Protein AF-A0A529Q1Z1-F1 (afdb_monomer)

Secondary structure (DSSP, 8-state):
-PPPTTS--HHHHHHHHHHHHHHHHHHHH----TT----B-SHHHHH-SS--TT--GGGSTT--HHHHHHHHHHHHHHHHHHHHH---TTTEEEE-S---GGGEEEETTEEEE--GGG-EEEEHHHHHH--

Radius of gyration: 16.92 Å; Cα contacts (8 Å, |Δi|>4): 134; chains: 1; bounding box: 44×36×44 Å

Structure (mmCIF, N/CA/C/O backbone):
data_AF-A0A529Q1Z1-F1
#
_entry.id   AF-A0A529Q1Z1-F1
#
loop_
_atom_site.group_PDB
_atom_site.id
_atom_site.type_symbol
_atom_site.label_atom_id
_atom_site.label_alt_id
_atom_site.label_comp_id
_atom_site.label_asym_id
_atom_site.label_entity_id
_atom_site.label_seq_id
_atom_site.pdbx_PDB_ins_code
_atom_site.Cartn_x
_atom_site.Cartn_y
_atom_site.Cartn_z
_atom_site.occupancy
_atom_site.B_iso_or_equiv
_atom_site.auth_seq_id
_atom_site.auth_comp_id
_atom_site.auth_asym_id
_atom_site.auth_atom_id
_atom_site.pdbx_PDB_model_num
ATOM 1 N N . SER A 1 1 ? 2.967 18.721 13.891 1.00 48.88 1 SER A N 1
ATOM 2 C CA . SER A 1 1 ? 4.162 18.613 13.032 1.00 48.88 1 SER A CA 1
ATOM 3 C C . SER A 1 1 ? 4.324 17.149 12.697 1.00 48.88 1 SER A C 1
ATOM 5 O O . SER A 1 1 ? 4.052 16.349 13.584 1.00 48.88 1 SER A O 1
ATOM 7 N N . GLU A 1 2 ? 4.719 16.787 11.476 1.00 50.50 2 GLU A N 1
ATOM 8 C CA . GLU A 1 2 ? 5.210 15.422 11.241 1.00 50.50 2 GLU A CA 1
ATOM 9 C C . GLU A 1 2 ? 6.460 15.193 12.101 1.00 50.50 2 GLU A C 1
ATOM 11 O O . GLU A 1 2 ? 7.276 16.116 12.217 1.00 50.50 2 GLU A O 1
ATOM 16 N N . PRO A 1 3 ? 6.601 14.020 12.735 1.00 54.44 3 PRO A N 1
ATOM 17 C CA . PRO A 1 3 ? 7.736 13.767 13.600 1.00 54.44 3 PRO A CA 1
ATOM 18 C C . PRO A 1 3 ? 9.017 13.644 12.769 1.00 54.44 3 PRO A C 1
ATOM 20 O O . PRO A 1 3 ? 9.083 12.913 11.780 1.00 54.44 3 PRO A O 1
ATOM 23 N N . GLY A 1 4 ? 10.044 14.405 13.151 1.00 55.22 4 GLY A N 1
ATOM 24 C CA . GLY A 1 4 ? 11.329 14.413 12.452 1.00 55.22 4 GLY A CA 1
ATOM 25 C C . GLY A 1 4 ? 12.142 13.132 12.675 1.00 55.22 4 GLY A C 1
ATOM 26 O O . GLY A 1 4 ? 11.931 12.397 13.635 1.00 55.22 4 GLY A O 1
ATOM 27 N N . ILE A 1 5 ? 13.165 12.914 11.837 1.00 48.97 5 ILE A N 1
ATOM 28 C CA . ILE A 1 5 ? 14.089 11.751 11.852 1.00 48.97 5 ILE A CA 1
ATOM 29 C C . ILE A 1 5 ? 14.854 11.574 13.198 1.00 48.97 5 ILE A C 1
ATOM 31 O O . ILE A 1 5 ? 15.563 10.590 13.388 1.00 48.97 5 ILE A O 1
ATOM 35 N N . GLY A 1 6 ? 14.696 12.486 14.163 1.00 57.00 6 GLY A N 1
ATOM 36 C CA . GLY A 1 6 ? 15.282 12.416 15.509 1.00 57.00 6 GLY A CA 1
ATOM 37 C C . GLY A 1 6 ? 14.281 12.304 16.666 1.00 57.00 6 GLY A C 1
ATOM 38 O O . GLY A 1 6 ? 14.702 12.387 17.818 1.00 57.00 6 GLY A O 1
ATOM 39 N N . GLU A 1 7 ? 12.981 12.160 16.398 1.00 65.94 7 GLU A N 1
ATOM 40 C CA . GLU A 1 7 ? 11.959 12.015 17.441 1.00 65.94 7 GLU A CA 1
ATOM 41 C C . GLU A 1 7 ? 11.775 10.552 17.873 1.00 65.94 7 GLU A C 1
ATOM 43 O O . GLU A 1 7 ? 12.096 9.612 17.143 1.00 65.94 7 GLU A O 1
ATOM 48 N N . ALA A 1 8 ? 11.265 10.341 19.090 1.00 69.44 8 ALA A N 1
ATOM 49 C CA . ALA A 1 8 ? 10.954 9.011 19.603 1.00 69.44 8 ALA A CA 1
ATOM 50 C C . ALA A 1 8 ? 9.718 8.443 18.884 1.00 69.44 8 ALA A C 1
ATOM 52 O O . ALA A 1 8 ? 8.593 8.550 19.357 1.00 69.44 8 ALA A O 1
ATOM 53 N N . LEU A 1 9 ? 9.942 7.835 17.719 1.00 76.94 9 LEU A N 1
ATOM 54 C CA . LEU A 1 9 ? 8.885 7.302 16.857 1.00 76.94 9 LEU A CA 1
ATOM 55 C C . LEU A 1 9 ? 8.240 6.014 17.393 1.00 76.94 9 LEU A C 1
ATOM 57 O O . LEU A 1 9 ? 7.156 5.653 16.954 1.00 76.94 9 LEU A O 1
ATOM 61 N N . ALA A 1 10 ? 8.861 5.319 18.347 1.00 82.25 10 ALA A N 1
ATOM 62 C CA . ALA A 1 10 ? 8.371 4.018 18.810 1.00 82.25 10 ALA A CA 1
ATOM 63 C C . ALA A 1 10 ? 6.917 4.063 19.320 1.00 82.25 10 ALA A C 1
ATOM 65 O O . ALA A 1 10 ? 6.102 3.250 18.895 1.00 82.25 10 ALA A O 1
ATOM 66 N N . GLU A 1 11 ? 6.582 5.035 20.170 1.00 83.88 11 GLU A N 1
ATOM 67 C CA . GLU A 1 11 ? 5.236 5.178 20.742 1.00 83.88 11 GLU A CA 1
ATOM 68 C C . GLU A 1 11 ? 4.185 5.576 19.681 1.00 83.88 11 GLU A C 1
ATOM 70 O O . GLU A 1 11 ? 3.168 4.888 19.574 1.00 83.88 11 GLU A O 1
ATOM 75 N N . PRO A 1 12 ? 4.413 6.588 18.817 1.00 83.19 12 PRO A N 1
ATOM 76 C CA . PRO A 1 12 ? 3.508 6.873 17.702 1.00 83.19 12 PRO A CA 1
ATOM 77 C C . PRO A 1 12 ? 3.262 5.679 16.770 1.00 83.19 12 PRO A C 1
ATOM 79 O O . PRO A 1 12 ? 2.131 5.467 16.337 1.00 83.19 12 PRO A O 1
ATOM 82 N N . PHE A 1 13 ? 4.292 4.881 16.469 1.00 87.00 13 PHE A N 1
ATOM 83 C CA . PHE A 1 13 ? 4.151 3.693 15.622 1.00 87.00 13 PHE A CA 1
ATOM 84 C C . PHE A 1 13 ? 3.413 2.543 16.324 1.00 87.00 13 PHE A C 1
ATOM 86 O O . PHE A 1 13 ? 2.705 1.783 15.662 1.00 87.00 13 PHE A O 1
ATOM 93 N N . GLU A 1 14 ? 3.533 2.418 17.647 1.00 89.69 14 GLU A N 1
ATOM 94 C CA . GLU A 1 14 ? 2.725 1.480 18.434 1.00 89.69 14 GLU A CA 1
ATOM 95 C C . GLU A 1 14 ? 1.240 1.858 18.367 1.00 89.69 14 GLU A C 1
ATOM 97 O O . GLU A 1 14 ? 0.400 1.017 18.039 1.00 89.69 14 GLU A O 1
ATOM 102 N N . VAL A 1 15 ? 0.929 3.143 18.567 1.00 90.06 15 VAL A N 1
ATOM 103 C CA . VAL A 1 15 ? -0.432 3.682 18.430 1.00 90.06 15 VAL A CA 1
ATOM 104 C C . VAL A 1 15 ? -0.968 3.475 17.013 1.00 90.06 15 VAL A C 1
ATOM 106 O O . VAL A 1 15 ? -2.106 3.031 16.845 1.00 90.06 15 VAL A O 1
ATOM 109 N N . LEU A 1 16 ? -0.152 3.753 15.991 1.00 90.50 16 LEU A N 1
ATOM 110 C CA . LEU A 1 16 ? -0.498 3.505 14.593 1.00 90.50 16 LEU A CA 1
ATOM 111 C C . LEU A 1 16 ? -0.866 2.035 14.386 1.00 90.50 16 LEU A C 1
ATOM 113 O O . LEU A 1 16 ? -1.965 1.750 13.923 1.00 90.50 16 LEU A O 1
ATOM 117 N N . GLY A 1 17 ? -0.003 1.108 14.808 1.00 92.00 17 GLY A N 1
ATOM 118 C CA . GLY A 1 17 ? -0.239 -0.329 14.686 1.00 92.00 17 GLY A CA 1
ATOM 119 C C . GLY A 1 17 ? -1.511 -0.806 15.395 1.00 92.00 17 GLY A C 1
ATOM 120 O O . GLY A 1 17 ? -2.267 -1.602 14.828 1.00 92.00 17 GLY A O 1
ATOM 121 N N . GLU A 1 18 ? -1.792 -0.303 16.602 1.00 93.75 18 GLU A N 1
ATOM 122 C CA . GLU A 1 18 ? -3.029 -0.616 17.329 1.00 93.75 18 GLU A CA 1
ATOM 123 C C . GLU A 1 18 ? -4.268 -0.161 16.542 1.00 93.75 18 GLU A C 1
ATOM 125 O O . GLU A 1 18 ? -5.230 -0.922 16.365 1.00 93.75 18 GLU A O 1
ATOM 130 N N . VAL A 1 19 ? -4.247 1.073 16.035 1.00 93.62 19 VAL A N 1
ATOM 131 C CA . VAL A 1 19 ? -5.350 1.643 15.254 1.00 93.62 19 VAL A CA 1
ATOM 132 C C . VAL A 1 19 ? -5.542 0.883 13.941 1.00 93.62 19 VAL A C 1
ATOM 134 O O . VAL A 1 19 ? -6.679 0.506 13.635 1.00 93.62 19 VAL A O 1
ATOM 137 N N . THR A 1 20 ? -4.460 0.557 13.227 1.00 94.69 20 THR A N 1
ATOM 138 C CA . THR A 1 20 ? -4.480 -0.290 12.023 1.00 94.69 20 THR A CA 1
ATOM 139 C C . THR A 1 20 ? -5.179 -1.617 12.298 1.00 94.69 20 THR A C 1
ATOM 141 O O . THR A 1 20 ? -6.117 -2.000 11.595 1.00 94.69 20 THR A O 1
ATOM 144 N N . ALA A 1 21 ? -4.778 -2.311 13.368 1.00 94.81 21 ALA A N 1
ATOM 145 C CA . ALA A 1 21 ? -5.340 -3.608 13.724 1.00 94.81 21 ALA A CA 1
ATOM 146 C C . ALA A 1 21 ? -6.844 -3.516 14.028 1.00 94.81 21 ALA A C 1
ATOM 148 O O . ALA A 1 21 ? -7.633 -4.344 13.559 1.00 94.81 21 ALA A O 1
ATOM 149 N N . ARG A 1 22 ? -7.272 -2.483 14.767 1.00 95.38 22 ARG A N 1
ATOM 150 C CA . ARG A 1 22 ? -8.695 -2.234 15.052 1.00 95.38 22 ARG A CA 1
ATOM 151 C C . ARG A 1 22 ? -9.499 -1.978 13.778 1.00 95.38 22 ARG A C 1
ATOM 153 O O . ARG A 1 22 ? -10.603 -2.513 13.644 1.00 95.38 22 ARG A O 1
ATOM 160 N N . MET A 1 23 ? -8.955 -1.207 12.837 1.00 96.00 23 MET A N 1
ATOM 161 C CA . MET A 1 23 ? -9.588 -0.956 11.540 1.00 96.00 23 MET A CA 1
ATOM 162 C C . MET A 1 23 ? -9.731 -2.240 10.719 1.00 96.00 23 MET A C 1
ATOM 164 O O . MET A 1 23 ? -10.812 -2.508 10.194 1.00 96.00 23 MET A O 1
ATOM 168 N N . HIS A 1 24 ? -8.697 -3.084 10.666 1.00 96.62 24 HIS A N 1
ATOM 169 C CA . HIS A 1 24 ? -8.755 -4.368 9.955 1.00 96.62 24 HIS A CA 1
ATOM 170 C C . HIS A 1 24 ? -9.783 -5.325 10.565 1.00 96.62 24 HIS A C 1
ATOM 172 O O . HIS A 1 24 ? -10.528 -5.980 9.833 1.00 96.62 24 HIS A O 1
ATOM 178 N N . ILE A 1 25 ? -9.880 -5.391 11.899 1.00 96.44 25 ILE A N 1
ATOM 179 C CA . ILE A 1 25 ? -10.912 -6.184 12.589 1.00 96.44 25 ILE A CA 1
ATOM 180 C C . ILE A 1 25 ? -12.310 -5.695 12.201 1.00 96.44 25 ILE A C 1
ATOM 182 O O . ILE A 1 25 ? -13.160 -6.511 11.834 1.00 96.44 25 ILE A O 1
ATOM 186 N N . HIS A 1 26 ? -12.537 -4.377 12.230 1.00 95.94 26 HIS A N 1
ATOM 187 C CA . HIS A 1 26 ? -13.809 -3.790 11.819 1.00 95.94 26 HIS A CA 1
ATOM 188 C C . HIS A 1 26 ? -14.139 -4.131 10.360 1.00 95.94 26 HIS A C 1
ATOM 190 O O . HIS A 1 26 ? -15.211 -4.668 10.081 1.00 95.94 26 HIS A O 1
ATOM 196 N N . ALA A 1 27 ? -13.202 -3.902 9.437 1.00 95.50 27 ALA A N 1
ATOM 197 C CA . ALA A 1 27 ? -13.380 -4.159 8.010 1.00 95.50 27 ALA A CA 1
ATOM 198 C C . ALA A 1 27 ? -13.745 -5.622 7.702 1.00 95.50 27 ALA A C 1
ATOM 200 O O . ALA A 1 27 ? -14.575 -5.881 6.829 1.00 95.50 27 ALA A O 1
ATOM 201 N N . ARG A 1 28 ? -13.175 -6.585 8.440 1.00 94.75 28 ARG A N 1
ATOM 202 C CA . ARG A 1 28 ? -13.460 -8.026 8.284 1.00 94.75 28 ARG A CA 1
ATOM 203 C C . ARG A 1 28 ? -14.843 -8.442 8.784 1.00 94.75 28 ARG A C 1
ATOM 205 O O . ARG A 1 28 ? -15.357 -9.470 8.350 1.00 94.75 28 ARG A O 1
ATOM 212 N N . GLN A 1 29 ? -15.426 -7.692 9.715 1.00 95.19 29 GLN A N 1
ATOM 213 C CA . GLN A 1 29 ? -16.734 -7.991 10.312 1.00 95.19 29 GLN A CA 1
ATOM 214 C C . GLN A 1 29 ? -17.862 -7.142 9.720 1.00 95.19 29 GLN A C 1
ATOM 216 O O . GLN A 1 29 ? -19.041 -7.477 9.861 1.00 95.19 29 GLN A O 1
ATOM 221 N N . TRP A 1 30 ? -17.516 -6.038 9.061 1.00 95.75 30 TRP A N 1
ATOM 222 C CA . TRP A 1 30 ? -18.482 -5.093 8.538 1.00 95.75 30 TRP A CA 1
ATOM 223 C C . TRP A 1 30 ? -19.314 -5.696 7.400 1.00 95.75 30 TRP A C 1
ATOM 225 O O . TRP A 1 30 ? -18.815 -6.064 6.331 1.00 95.75 30 TRP A O 1
ATOM 235 N N . LYS A 1 31 ? -20.632 -5.755 7.617 1.00 95.94 31 LYS A N 1
ATOM 236 C CA . LYS A 1 31 ? -21.610 -6.072 6.573 1.00 95.94 31 LYS A CA 1
ATOM 237 C C . LYS A 1 31 ? -21.756 -4.871 5.643 1.00 95.94 31 LYS A C 1
ATOM 239 O O . LYS A 1 31 ? -22.563 -3.976 5.888 1.00 95.94 31 LYS A O 1
ATOM 244 N N . ARG A 1 32 ? -20.951 -4.869 4.583 1.00 95.38 32 ARG A N 1
ATOM 245 C CA . ARG A 1 32 ? -20.963 -3.839 3.542 1.00 95.38 32 ARG A CA 1
ATOM 246 C C . ARG A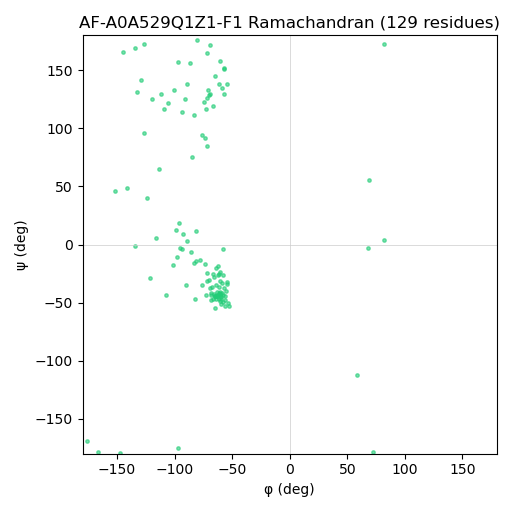 1 32 ? -22.345 -3.736 2.878 1.00 95.38 32 ARG A C 1
ATOM 248 O O . ARG A 1 32 ? -22.916 -4.771 2.525 1.00 95.38 32 ARG A O 1
ATOM 255 N N . PRO A 1 33 ? -22.872 -2.516 2.674 1.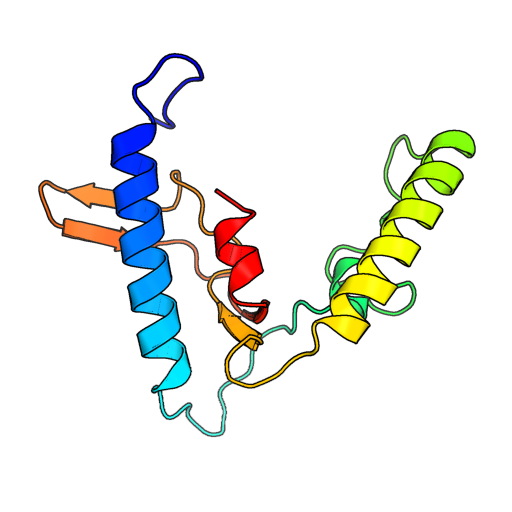00 96.88 33 PRO A N 1
ATOM 256 C CA . PRO A 1 33 ? -24.038 -2.296 1.828 1.00 96.88 33 PRO A CA 1
ATOM 257 C C . PRO A 1 33 ? -23.803 -2.813 0.404 1.00 96.88 33 PRO A C 1
ATOM 259 O O . PRO A 1 33 ? -22.676 -2.795 -0.087 1.00 96.88 33 PRO A O 1
ATOM 262 N N . SER A 1 34 ? -24.868 -3.219 -0.288 1.00 96.75 34 SER A N 1
ATOM 263 C CA . SER A 1 34 ? -24.780 -3.778 -1.648 1.00 96.75 34 SER A CA 1
ATOM 264 C C . SER A 1 34 ? -24.224 -2.805 -2.692 1.00 96.75 34 SER A C 1
ATOM 266 O O . SER A 1 34 ? -23.658 -3.240 -3.687 1.00 96.75 34 SER A O 1
ATOM 268 N N . TRP A 1 35 ? -24.377 -1.500 -2.466 1.00 96.81 35 TRP A N 1
ATOM 269 C CA . TRP A 1 35 ? -23.885 -0.444 -3.351 1.00 96.81 35 TRP A CA 1
ATOM 270 C C . TRP A 1 35 ? -22.424 -0.053 -3.086 1.00 96.81 35 TRP A C 1
ATOM 272 O O . TRP A 1 35 ? -21.879 0.770 -3.815 1.00 96.81 35 TRP A O 1
ATOM 282 N N . PHE A 1 36 ? -21.787 -0.583 -2.036 1.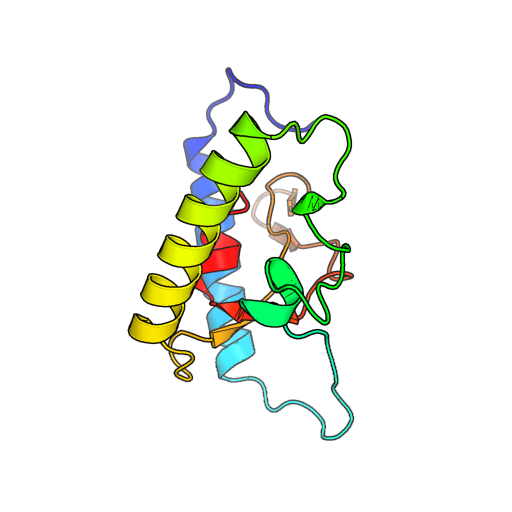00 97.38 36 PHE A N 1
ATOM 283 C CA . PHE A 1 36 ? -20.453 -0.144 -1.640 1.00 97.38 36 PHE A CA 1
ATOM 284 C C . PHE A 1 36 ? -19.386 -0.641 -2.621 1.00 97.38 36 PHE A C 1
ATOM 286 O O . PHE A 1 36 ? -19.120 -1.841 -2.721 1.00 97.38 36 PHE A O 1
ATOM 293 N N . THR A 1 37 ? -18.721 0.297 -3.291 1.00 96.25 37 THR A N 1
ATOM 294 C CA . THR A 1 37 ? -17.606 0.032 -4.204 1.00 96.25 37 THR A CA 1
ATOM 295 C C . THR A 1 37 ? -16.419 0.919 -3.861 1.00 96.25 37 THR A C 1
ATOM 297 O O . THR A 1 37 ? -16.593 2.094 -3.545 1.00 96.25 37 THR A O 1
ATOM 300 N N . ARG A 1 38 ? -15.211 0.369 -3.969 1.00 97.31 38 ARG A N 1
ATOM 301 C CA . ARG A 1 38 ? -13.934 1.079 -3.827 1.00 97.31 38 ARG A CA 1
ATOM 302 C C . ARG A 1 38 ? -12.915 0.474 -4.786 1.00 97.31 38 ARG A C 1
ATOM 304 O O . ARG A 1 38 ? -13.143 -0.624 -5.302 1.00 97.31 38 ARG A O 1
ATOM 311 N N . HIS A 1 39 ? -11.809 1.180 -5.007 1.00 95.69 39 HIS A N 1
ATOM 312 C CA . HIS A 1 39 ? -10.696 0.669 -5.801 1.00 95.69 39 HIS A CA 1
ATOM 313 C C . HIS A 1 39 ? -10.163 -0.644 -5.222 1.00 95.69 39 HIS A C 1
ATOM 315 O O . HIS A 1 39 ? -10.244 -0.901 -4.019 1.00 95.69 39 HIS A O 1
ATOM 321 N N . VAL A 1 40 ? -9.624 -1.481 -6.101 1.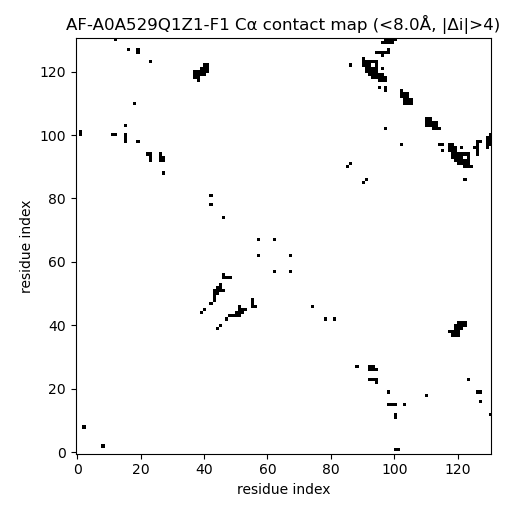00 97.31 40 VAL A N 1
ATOM 322 C CA . VAL A 1 40 ? -8.812 -2.638 -5.728 1.00 97.31 40 VAL A CA 1
ATOM 323 C C . VAL A 1 40 ? -7.359 -2.230 -5.928 1.00 97.31 40 VAL A C 1
ATOM 325 O O . VAL A 1 40 ? -7.048 -1.650 -6.962 1.00 97.31 40 VAL A O 1
ATOM 328 N N . TRP A 1 41 ? -6.520 -2.515 -4.940 1.00 96.50 41 TRP A N 1
ATOM 329 C CA . TRP A 1 41 ? -5.080 -2.286 -4.901 1.00 96.50 41 TRP A CA 1
ATOM 330 C C . TRP A 1 41 ? -4.364 -3.638 -4.882 1.00 96.50 41 TRP A C 1
ATOM 332 O O . TRP A 1 41 ? -3.753 -4.048 -3.892 1.00 96.50 41 TRP A O 1
ATOM 342 N N . ASP A 1 42 ? -4.519 -4.386 -5.970 1.00 96.81 42 ASP A N 1
ATOM 343 C CA . ASP A 1 42 ? -3.766 -5.604 -6.215 1.00 96.81 42 ASP A CA 1
ATOM 344 C C . ASP A 1 42 ? -2.550 -5.375 -7.122 1.00 96.81 42 ASP A C 1
ATOM 346 O O . ASP A 1 42 ? -2.214 -4.244 -7.462 1.00 96.81 42 ASP A O 1
ATOM 350 N N . PHE A 1 43 ? -1.848 -6.451 -7.491 1.00 97.31 43 PHE A N 1
ATOM 351 C CA . PHE A 1 43 ? -0.657 -6.326 -8.322 1.00 97.31 43 PHE A CA 1
ATOM 352 C C . PHE A 1 43 ? -0.956 -5.628 -9.654 1.00 97.31 43 PHE A C 1
ATOM 354 O O . PHE A 1 43 ? -0.188 -4.752 -10.038 1.00 97.31 43 PHE A O 1
ATOM 361 N N . GLU A 1 44 ? -2.060 -5.964 -10.323 1.00 97.00 44 GLU A N 1
ATOM 362 C CA . GLU A 1 44 ? -2.376 -5.420 -11.646 1.00 97.00 44 GLU A CA 1
ATOM 363 C C . GLU A 1 44 ? -2.693 -3.928 -11.571 1.00 97.00 44 GLU A C 1
ATOM 365 O O . GLU A 1 44 ? -2.184 -3.133 -12.357 1.00 97.00 44 GLU A O 1
ATOM 370 N N . THR A 1 45 ? -3.470 -3.534 -10.567 1.00 97.00 45 THR A N 1
ATOM 371 C CA . THR A 1 45 ? -3.881 -2.140 -10.364 1.00 97.00 45 THR A CA 1
ATOM 372 C C . THR A 1 45 ? -2.808 -1.250 -9.738 1.00 97.00 45 THR A C 1
ATOM 374 O O . THR A 1 45 ? -2.959 -0.030 -9.738 1.00 97.00 45 THR A O 1
ATOM 377 N N . SER A 1 46 ? -1.734 -1.835 -9.199 1.00 95.69 46 SER A N 1
ATOM 378 C CA . SER A 1 46 ? -0.644 -1.084 -8.561 1.00 95.69 46 SER A CA 1
ATOM 379 C C . SER A 1 46 ? 0.640 -1.071 -9.395 1.00 95.69 46 SER A C 1
ATOM 381 O O . SER A 1 46 ? 1.291 -0.037 -9.502 1.00 95.69 46 SER A O 1
ATOM 383 N N . LEU A 1 47 ? 1.036 -2.210 -9.971 1.00 96.50 47 LEU A N 1
ATOM 384 C CA . LEU A 1 47 ? 2.317 -2.396 -10.674 1.00 96.50 47 LEU A CA 1
ATOM 38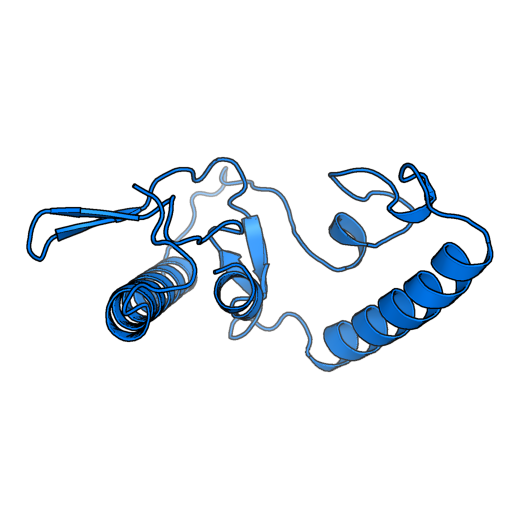5 C C . LEU A 1 47 ? 2.184 -3.120 -12.025 1.00 96.50 47 LEU A C 1
ATOM 387 O O . LEU A 1 47 ? 3.203 -3.343 -12.690 1.00 96.50 47 LEU A O 1
ATOM 391 N N . GLY A 1 48 ? 0.965 -3.515 -12.401 1.00 95.50 48 GLY A N 1
ATOM 392 C CA . GLY A 1 48 ? 0.664 -4.174 -13.663 1.00 95.50 48 GLY A CA 1
ATOM 393 C C . GLY A 1 48 ? 0.827 -3.247 -14.860 1.00 95.50 48 GLY A C 1
ATOM 394 O O . GLY A 1 48 ? 1.038 -2.040 -14.738 1.00 95.50 48 GLY A O 1
ATOM 395 N N . GLU A 1 49 ? 0.737 -3.841 -16.044 1.00 93.56 49 GLU A N 1
ATOM 396 C CA . GLU A 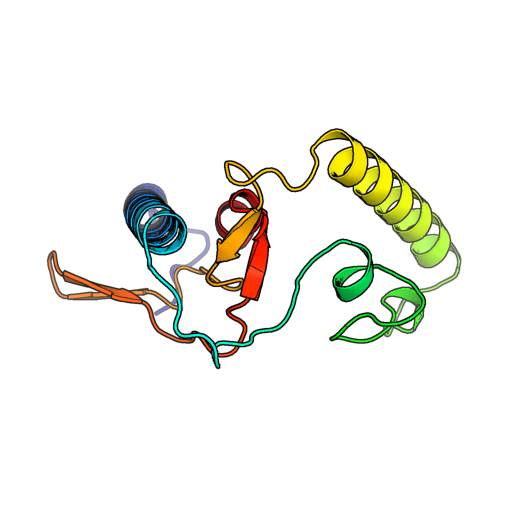1 49 ? 0.947 -3.116 -17.298 1.00 93.56 49 GLU A CA 1
ATOM 397 C C . GLU A 1 49 ? -0.335 -2.518 -17.864 1.00 93.56 49 GLU A C 1
ATOM 399 O O . GLU A 1 49 ? -0.285 -1.452 -18.474 1.00 93.56 49 GLU A O 1
ATOM 404 N N . GLU A 1 50 ? -1.466 -3.204 -17.687 1.00 91.69 50 GLU A N 1
ATOM 405 C CA . GLU A 1 50 ? -2.695 -2.868 -18.403 1.00 91.69 50 GLU A CA 1
ATOM 406 C C . GLU A 1 50 ? -3.466 -1.725 -17.741 1.00 91.69 50 GLU A C 1
ATOM 408 O O . GLU A 1 50 ? -3.888 -0.804 -18.433 1.00 91.69 50 GLU A O 1
ATOM 413 N N . ASN A 1 51 ? -3.658 -1.777 -16.416 1.00 92.62 51 ASN A N 1
ATOM 414 C CA . ASN A 1 51 ? -4.571 -0.870 -15.709 1.00 92.62 51 ASN A CA 1
ATOM 415 C C . ASN A 1 51 ? -4.069 -0.394 -14.323 1.00 92.62 51 ASN A C 1
ATOM 417 O O . ASN A 1 51 ? -4.834 -0.463 -13.356 1.00 92.62 51 ASN A O 1
ATOM 421 N N . PRO A 1 52 ? -2.818 0.080 -14.170 1.00 96.25 52 PRO A N 1
ATOM 422 C CA . PRO A 1 52 ? -2.379 0.658 -12.903 1.00 96.25 52 PRO A CA 1
ATOM 423 C C . PRO A 1 52 ? -3.083 1.999 -12.629 1.00 96.25 52 PRO A C 1
ATOM 425 O O . PRO A 1 52 ? -3.054 2.894 -13.476 1.00 96.25 52 PRO A O 1
ATOM 428 N N . HIS A 1 53 ? -3.671 2.181 -11.439 1.00 95.06 53 HIS A N 1
ATOM 429 C CA . HIS A 1 53 ? -4.445 3.392 -11.096 1.00 95.06 53 HIS A CA 1
ATOM 430 C C . HIS A 1 53 ? -3.612 4.676 -11.169 1.00 95.06 53 HIS A C 1
ATOM 432 O O . HIS A 1 53 ? -4.133 5.731 -11.521 1.00 95.06 53 HIS A O 1
ATOM 438 N N . TRP A 1 54 ? -2.312 4.589 -10.877 1.00 92.88 54 TRP A N 1
ATOM 439 C CA . TRP A 1 54 ? -1.372 5.718 -10.933 1.00 92.88 54 TRP A CA 1
ATOM 440 C C . TRP A 1 54 ? -0.536 5.764 -12.218 1.00 92.88 54 TRP A C 1
ATOM 442 O O . TRP A 1 54 ? 0.431 6.5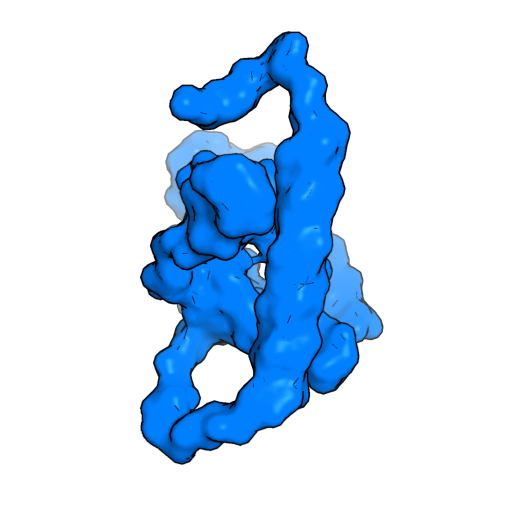19 -12.312 1.00 92.88 54 TRP A O 1
ATOM 452 N N . GLY A 1 55 ? -0.907 4.973 -13.225 1.00 95.31 55 GLY A N 1
ATOM 453 C CA . GLY A 1 55 ? -0.150 4.847 -14.463 1.00 95.31 55 GLY A CA 1
ATOM 454 C C . GLY A 1 55 ? 1.034 3.886 -14.353 1.00 95.31 55 GLY A C 1
ATOM 455 O O . GLY A 1 55 ? 1.356 3.336 -13.298 1.00 95.31 55 GLY A O 1
ATOM 456 N N . ARG A 1 56 ? 1.668 3.619 -15.495 1.00 96.00 56 ARG A N 1
ATOM 457 C CA . ARG A 1 56 ? 2.740 2.626 -15.590 1.00 96.00 56 ARG A CA 1
ATOM 458 C C . ARG A 1 56 ? 4.010 3.186 -14.970 1.00 96.00 56 ARG A C 1
ATOM 460 O O . ARG A 1 56 ? 4.556 4.179 -15.443 1.00 96.00 56 ARG A O 1
ATOM 467 N N . TRP A 1 57 ? 4.552 2.487 -13.977 1.00 95.00 57 TRP A N 1
ATOM 468 C CA . TRP A 1 57 ? 5.810 2.879 -13.332 1.00 95.00 57 TRP A CA 1
ATOM 469 C C . TRP A 1 57 ? 6.983 2.985 -14.326 1.00 95.00 57 TRP A C 1
ATOM 471 O O . TRP A 1 57 ? 7.923 3.742 -14.095 1.00 95.00 57 TRP A O 1
ATOM 481 N N . ARG A 1 58 ? 6.926 2.243 -15.443 1.00 94.75 58 ARG A N 1
ATOM 482 C CA . ARG A 1 58 ? 7.921 2.263 -16.531 1.00 94.75 58 ARG A CA 1
ATOM 483 C C . ARG A 1 58 ? 7.981 3.598 -17.272 1.00 94.75 58 ARG A C 1
ATOM 485 O O . ARG A 1 58 ? 9.047 3.947 -17.768 1.00 94.75 58 ARG A O 1
ATOM 492 N N . ASP A 1 59 ? 6.871 4.330 -17.302 1.00 94.69 59 ASP A N 1
ATOM 493 C CA . ASP A 1 59 ? 6.750 5.628 -17.971 1.00 94.69 59 ASP A CA 1
ATOM 494 C C . ASP A 1 59 ? 7.133 6.790 -17.024 1.00 94.69 59 ASP A C 1
ATOM 496 O O . ASP A 1 59 ? 7.050 7.964 -17.384 1.00 94.69 59 ASP A O 1
ATOM 500 N N . GLY A 1 60 ? 7.569 6.470 -15.797 1.00 92.94 60 GLY A N 1
ATOM 501 C CA . GLY A 1 60 ? 7.961 7.438 -14.782 1.00 92.94 60 GLY A CA 1
ATOM 502 C C . GLY A 1 60 ? 9.192 8.264 -15.166 1.00 92.94 60 GLY A C 1
ATOM 503 O O . GLY A 1 60 ? 10.155 7.778 -15.768 1.00 92.94 60 GLY A O 1
ATOM 504 N N . MET A 1 61 ? 9.196 9.534 -14.755 1.00 93.88 61 MET A N 1
ATOM 505 C CA . MET A 1 61 ? 10.320 10.439 -14.991 1.00 93.88 61 MET A CA 1
ATOM 506 C C . MET A 1 61 ? 11.617 9.871 -14.392 1.00 93.88 61 MET A C 1
ATOM 508 O O . MET A 1 61 ? 11.676 9.496 -13.223 1.00 93.88 61 MET A O 1
ATOM 512 N N . GLY A 1 62 ? 12.680 9.827 -15.197 1.00 93.00 62 GLY A N 1
ATOM 513 C CA . GLY A 1 62 ? 13.994 9.355 -14.757 1.00 93.00 62 GLY A CA 1
ATOM 514 C C . GLY A 1 62 ? 14.172 7.833 -14.764 1.00 93.00 62 GLY A C 1
ATOM 515 O O . GLY A 1 62 ? 15.247 7.365 -14.373 1.00 93.00 62 GLY A O 1
ATOM 516 N N . VAL A 1 63 ? 13.187 7.058 -15.233 1.00 95.88 63 VAL A N 1
ATOM 517 C CA . VAL A 1 63 ? 13.346 5.620 -15.494 1.00 95.88 63 VAL A CA 1
ATOM 518 C C . VAL A 1 63 ? 14.127 5.418 -16.796 1.00 95.88 63 VAL A C 1
ATOM 520 O O . VAL A 1 63 ? 13.583 5.413 -17.894 1.00 95.88 63 VAL A O 1
ATOM 523 N N . ASP A 1 64 ? 15.444 5.264 -16.667 1.00 96.94 64 ASP A N 1
ATOM 524 C CA . ASP A 1 64 ? 16.314 4.841 -17.768 1.00 96.94 64 ASP A CA 1
ATOM 525 C C . ASP A 1 64 ? 16.273 3.313 -17.968 1.00 96.94 64 ASP A C 1
ATOM 527 O O . ASP A 1 64 ? 15.660 2.573 -17.196 1.00 96.94 64 ASP A O 1
ATOM 531 N N . ALA A 1 65 ? 16.965 2.810 -18.994 1.00 96.94 65 ALA A N 1
ATOM 532 C CA . ALA A 1 65 ? 16.994 1.381 -19.312 1.00 96.94 65 ALA A CA 1
ATOM 533 C C . ALA A 1 65 ? 17.529 0.498 -18.165 1.00 96.94 65 ALA A C 1
ATOM 535 O O . ALA A 1 65 ? 17.078 -0.638 -17.991 1.00 96.94 65 ALA A O 1
ATOM 536 N N . ALA A 1 66 ? 18.477 1.000 -17.366 1.00 97.62 66 ALA A N 1
ATOM 537 C CA . ALA A 1 66 ? 19.029 0.252 -16.243 1.00 97.62 66 ALA A CA 1
ATOM 538 C C . ALA A 1 66 ? 18.015 0.171 -15.093 1.00 97.62 66 ALA A C 1
ATOM 540 O O . ALA A 1 66 ? 17.792 -0.917 -14.550 1.00 97.62 66 ALA A O 1
ATOM 541 N N . LYS A 1 67 ? 17.345 1.286 -14.774 1.00 97.56 67 LYS A N 1
ATOM 542 C CA . LYS A 1 67 ? 16.255 1.332 -13.789 1.00 97.56 67 LYS A CA 1
ATOM 543 C C . LYS A 1 67 ? 15.066 0.486 -14.233 1.00 97.56 67 LYS A C 1
ATOM 545 O O . LYS A 1 67 ? 14.592 -0.326 -13.446 1.00 97.56 67 LYS A O 1
ATOM 550 N N . ALA A 1 68 ? 14.659 0.574 -15.500 1.00 97.00 68 ALA A N 1
ATOM 551 C CA . ALA A 1 68 ? 13.584 -0.241 -16.064 1.00 97.00 68 ALA A CA 1
ATOM 552 C C . ALA A 1 68 ? 13.862 -1.743 -15.902 1.00 97.00 68 ALA A C 1
ATOM 554 O O . ALA A 1 68 ? 12.997 -2.500 -15.463 1.00 97.00 68 ALA A O 1
ATOM 555 N N . LYS A 1 69 ? 15.097 -2.182 -16.181 1.00 97.88 69 LYS A N 1
ATOM 556 C CA . LYS A 1 69 ? 15.506 -3.578 -15.981 1.00 97.88 69 LYS A CA 1
ATOM 557 C C . LYS A 1 69 ? 15.511 -3.977 -14.504 1.00 97.88 69 LYS A C 1
ATOM 559 O O . LYS A 1 69 ? 15.092 -5.084 -14.166 1.00 97.88 69 LYS A O 1
ATOM 564 N N . LEU A 1 70 ? 16.006 -3.110 -13.620 1.00 97.81 70 LEU A N 1
ATOM 565 C CA . LEU A 1 70 ? 16.045 -3.381 -12.184 1.00 97.81 70 LEU A CA 1
ATOM 566 C C . LEU A 1 70 ? 14.633 -3.494 -11.600 1.00 97.81 70 LEU A C 1
ATOM 568 O O . LEU A 1 70 ? 14.308 -4.517 -11.002 1.00 97.81 70 LEU A O 1
ATOM 572 N N . PHE A 1 71 ? 13.805 -2.476 -11.813 1.00 97.12 71 PHE A N 1
ATOM 573 C CA . PHE A 1 71 ? 12.431 -2.412 -11.326 1.00 97.12 71 PHE A CA 1
ATOM 574 C C . PHE A 1 71 ? 11.560 -3.507 -11.941 1.00 97.12 71 PHE A C 1
ATOM 576 O O . PHE A 1 71 ? 10.757 -4.092 -11.226 1.00 97.12 71 PHE A O 1
ATOM 583 N N . GLY A 1 72 ? 11.789 -3.879 -13.207 1.00 97.69 72 GLY A N 1
ATOM 584 C CA . GLY A 1 72 ? 11.101 -5.000 -13.850 1.00 97.69 72 GLY A CA 1
ATOM 585 C C . GLY A 1 72 ? 11.302 -6.314 -13.096 1.00 97.69 72 GLY A C 1
ATOM 586 O O . GLY A 1 72 ? 10.328 -6.964 -12.723 1.00 97.69 72 GLY A O 1
ATOM 587 N N . ARG A 1 73 ? 12.554 -6.656 -12.757 1.00 98.25 73 ARG A N 1
ATOM 588 C CA . ARG A 1 73 ? 12.852 -7.848 -11.939 1.00 98.25 73 ARG A CA 1
ATOM 589 C C . ARG A 1 73 ? 12.219 -7.774 -10.548 1.00 98.25 73 ARG A C 1
ATOM 591 O O . ARG A 1 73 ? 11.787 -8.796 -10.015 1.00 98.25 73 ARG A O 1
ATOM 598 N N . THR A 1 74 ? 12.178 -6.584 -9.948 1.00 97.94 74 THR A N 1
ATOM 599 C CA . THR A 1 74 ? 11.537 -6.369 -8.643 1.00 97.94 74 THR A CA 1
ATOM 600 C C . THR A 1 74 ? 10.024 -6.572 -8.729 1.00 97.94 74 THR A C 1
ATOM 602 O O . THR A 1 74 ? 9.474 -7.311 -7.917 1.00 97.94 74 THR A O 1
ATOM 605 N N . ALA A 1 75 ? 9.359 -5.998 -9.734 1.00 97.75 75 ALA A N 1
ATOM 606 C CA . ALA A 1 75 ? 7.927 -6.164 -9.970 1.00 97.75 75 ALA A CA 1
ATOM 607 C C . ALA A 1 75 ? 7.568 -7.637 -10.227 1.00 97.75 75 ALA A C 1
ATOM 609 O O . ALA A 1 75 ? 6.632 -8.150 -9.622 1.00 97.75 75 ALA A O 1
ATOM 610 N N . GLU A 1 76 ? 8.359 -8.363 -11.024 1.00 98.25 76 GLU A N 1
ATOM 611 C CA . GLU A 1 76 ? 8.187 -9.810 -11.236 1.00 98.25 76 GLU A CA 1
ATOM 612 C C . GLU A 1 76 ? 8.319 -10.615 -9.932 1.00 98.25 76 GLU A C 1
ATOM 614 O O . GLU A 1 76 ? 7.562 -11.557 -9.681 1.00 98.25 76 GLU A O 1
ATOM 619 N N . LEU A 1 77 ? 9.281 -10.260 -9.072 1.00 98.50 77 LEU A N 1
ATOM 620 C CA . LEU A 1 77 ? 9.433 -10.897 -7.766 1.00 98.50 77 LEU A CA 1
ATOM 621 C C . LEU A 1 77 ? 8.230 -10.614 -6.857 1.00 98.50 77 LEU A C 1
ATOM 623 O O . LEU A 1 77 ? 7.737 -11.542 -6.213 1.00 98.50 77 LEU A O 1
ATOM 627 N N . ILE A 1 78 ? 7.762 -9.366 -6.818 1.00 97.50 78 ILE A N 1
ATOM 628 C CA . ILE A 1 78 ? 6.577 -8.956 -6.058 1.00 97.50 78 ILE A CA 1
ATOM 629 C C . ILE A 1 78 ? 5.346 -9.719 -6.556 1.00 97.50 78 ILE A C 1
ATOM 631 O O . ILE A 1 78 ? 4.662 -10.334 -5.742 1.00 97.50 78 ILE A O 1
ATOM 635 N N . CYS A 1 79 ? 5.119 -9.776 -7.873 1.00 98.00 79 CYS A N 1
ATOM 636 C CA . CYS A 1 79 ? 4.017 -10.517 -8.489 1.00 98.00 79 CYS A CA 1
ATOM 637 C C . CYS A 1 79 ? 3.992 -11.976 -8.019 1.00 98.00 79 CYS A C 1
ATOM 639 O O . CYS A 1 79 ? 2.997 -12.440 -7.463 1.00 98.00 79 CYS A O 1
ATOM 641 N N . ARG A 1 80 ? 5.125 -12.687 -8.134 1.00 98.56 80 ARG A N 1
ATOM 642 C CA . ARG A 1 80 ? 5.230 -14.088 -7.691 1.00 98.56 80 ARG A CA 1
ATOM 643 C C . ARG A 1 80 ? 4.959 -14.259 -6.198 1.00 98.56 80 ARG A C 1
ATOM 645 O O . ARG A 1 80 ? 4.282 -15.207 -5.807 1.00 98.56 80 ARG A O 1
ATOM 652 N N . ARG A 1 81 ? 5.484 -13.363 -5.356 1.00 98.31 81 ARG A N 1
ATOM 653 C CA . ARG A 1 81 ? 5.293 -13.433 -3.899 1.00 98.31 81 ARG A CA 1
ATOM 654 C C . ARG A 1 81 ? 3.851 -13.151 -3.499 1.00 98.31 81 ARG A C 1
ATOM 656 O O . ARG A 1 81 ? 3.325 -13.872 -2.661 1.00 98.31 81 ARG A O 1
ATOM 663 N N . LEU A 1 82 ? 3.205 -12.164 -4.113 1.00 97.75 82 LEU A N 1
ATOM 664 C CA . LEU A 1 82 ? 1.801 -11.843 -3.857 1.00 97.75 82 LEU A CA 1
ATOM 665 C C . LEU A 1 82 ? 0.867 -12.939 -4.377 1.00 97.75 82 LEU A C 1
ATOM 667 O O . LEU A 1 82 ? -0.091 -13.286 -3.693 1.00 97.75 82 LEU A O 1
ATOM 671 N N . ALA A 1 83 ? 1.174 -13.541 -5.529 1.00 97.88 83 ALA A N 1
ATOM 672 C CA . ALA A 1 83 ? 0.442 -14.699 -6.038 1.00 97.88 83 ALA A CA 1
ATOM 673 C C . ALA A 1 83 ? 0.530 -15.892 -5.070 1.00 97.88 83 ALA A C 1
ATOM 675 O O . ALA A 1 83 ? -0.489 -16.504 -4.758 1.00 97.88 83 ALA A O 1
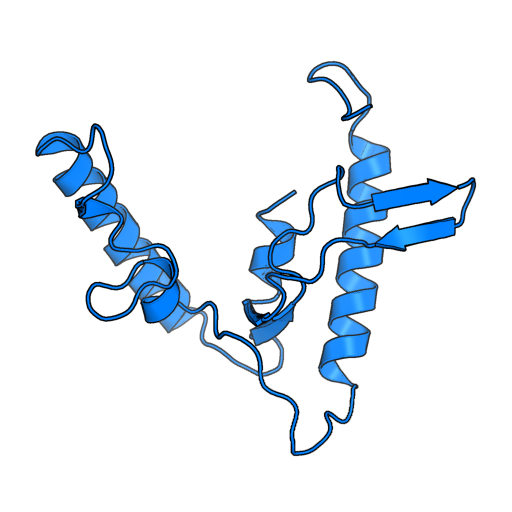ATOM 676 N N . ALA A 1 84 ? 1.724 -16.177 -4.535 1.00 98.31 84 ALA A N 1
ATOM 677 C CA . ALA A 1 84 ? 1.918 -17.218 -3.525 1.00 98.31 84 ALA A CA 1
ATOM 678 C C . ALA A 1 84 ? 1.258 -16.872 -2.176 1.00 98.31 84 ALA A C 1
ATOM 680 O O . ALA A 1 84 ? 0.720 -17.752 -1.506 1.00 98.31 84 ALA A O 1
ATOM 681 N N . PHE A 1 85 ? 1.279 -15.597 -1.776 1.00 98.00 85 PHE A N 1
ATOM 682 C CA . PHE A 1 85 ? 0.633 -15.123 -0.552 1.00 98.00 85 PHE A CA 1
ATOM 683 C C . PHE A 1 85 ? -0.895 -15.152 -0.656 1.00 98.00 85 PHE A C 1
ATOM 685 O O . PHE A 1 85 ? -1.570 -15.398 0.340 1.00 98.00 85 PHE A O 1
ATOM 692 N N . GLY A 1 86 ? -1.449 -14.962 -1.852 1.00 97.81 86 GLY A N 1
ATOM 693 C CA . GLY A 1 86 ? -2.877 -15.041 -2.132 1.00 97.81 86 GLY A CA 1
ATOM 694 C C . GLY A 1 86 ? -3.690 -13.863 -1.586 1.00 97.81 86 GLY A C 1
ATOM 695 O O . GLY A 1 86 ? -3.167 -12.920 -0.994 1.00 97.81 86 GLY A O 1
ATOM 696 N N . LYS A 1 87 ? -5.008 -13.923 -1.807 1.00 98.00 87 LYS A N 1
ATOM 697 C CA . LYS A 1 87 ? -5.985 -12.890 -1.415 1.00 98.00 87 LYS A CA 1
ATOM 698 C C . LYS A 1 87 ? -7.101 -13.463 -0.527 1.00 98.00 87 LYS A C 1
ATOM 700 O O . LYS A 1 87 ? -8.277 -13.168 -0.717 1.00 98.00 87 LYS A O 1
ATOM 705 N N . GLY A 1 88 ? -6.738 -14.356 0.397 1.00 96.94 88 GLY A N 1
ATOM 706 C CA . GLY A 1 88 ? -7.687 -14.938 1.352 1.00 96.94 88 GLY A CA 1
ATOM 707 C C . GLY A 1 88 ? -8.338 -13.872 2.238 1.00 96.94 88 GLY A C 1
ATOM 708 O O . GLY A 1 88 ? -7.778 -12.797 2.431 1.00 96.94 88 GLY A O 1
ATOM 709 N N . HIS A 1 89 ? -9.507 -14.168 2.811 1.00 93.50 89 HIS A N 1
ATOM 710 C CA . HIS A 1 89 ? -10.260 -13.230 3.664 1.00 93.50 89 HIS A CA 1
ATOM 711 C C . HIS A 1 89 ? -9.507 -12.811 4.949 1.00 93.50 89 HIS A C 1
ATOM 713 O O . HIS A 1 89 ? -9.836 -11.824 5.603 1.00 93.50 89 HIS A O 1
ATOM 719 N N . ASP A 1 90 ? -8.497 -13.581 5.344 1.00 94.25 90 ASP A N 1
ATOM 720 C CA . ASP A 1 90 ? -7.557 -13.289 6.427 1.00 94.25 90 ASP A CA 1
ATOM 721 C C . ASP A 1 90 ? -6.421 -12.338 6.011 1.00 94.25 90 ASP A C 1
ATOM 723 O O . ASP A 1 90 ? -5.728 -11.806 6.872 1.00 94.25 90 ASP A O 1
ATOM 727 N N . ARG A 1 91 ? -6.230 -12.125 4.706 1.00 96.38 91 ARG A N 1
ATOM 728 C CA . ARG A 1 91 ? -5.079 -11.427 4.114 1.00 96.38 91 ARG A CA 1
ATOM 729 C C . ARG A 1 91 ? -5.457 -10.212 3.280 1.00 96.38 91 ARG A C 1
ATOM 731 O O . ARG A 1 91 ? -4.641 -9.304 3.172 1.00 96.38 91 ARG A O 1
ATOM 738 N N . PHE A 1 92 ? -6.643 -10.207 2.679 1.00 97.81 92 PHE A N 1
ATOM 739 C CA . PHE A 1 92 ? -7.087 -9.203 1.718 1.00 97.81 92 PHE A CA 1
ATOM 740 C C . PHE A 1 92 ? -8.498 -8.720 2.057 1.00 97.81 92 PHE A C 1
ATOM 742 O O . PHE A 1 92 ? -9.406 -9.527 2.274 1.00 97.81 92 PHE A O 1
ATOM 749 N N . GLY A 1 93 ? -8.689 -7.406 2.093 1.00 97.31 93 GLY A N 1
ATOM 750 C CA . GLY A 1 93 ? -9.939 -6.777 2.504 1.00 97.31 93 GLY A CA 1
ATOM 751 C C . GLY A 1 93 ? -9.891 -5.262 2.355 1.00 97.31 93 GLY A C 1
ATOM 752 O O . GLY A 1 93 ? -8.989 -4.731 1.718 1.00 97.31 93 GLY A O 1
ATOM 753 N N . LEU A 1 94 ? -10.891 -4.571 2.905 1.00 97.81 94 LEU A N 1
ATOM 754 C CA . LEU A 1 94 ? -10.919 -3.109 2.899 1.00 97.81 94 LEU A CA 1
ATOM 755 C C . LEU A 1 94 ? -9.867 -2.567 3.879 1.00 97.81 94 LEU A C 1
ATOM 757 O O . LEU A 1 94 ? -9.872 -2.946 5.051 1.00 97.81 94 LEU A O 1
ATOM 761 N N . ILE A 1 95 ? -8.996 -1.697 3.381 1.00 97.00 95 ILE A N 1
ATOM 762 C CA . ILE A 1 95 ? -7.869 -1.081 4.088 1.00 97.00 95 ILE A CA 1
ATOM 763 C C . ILE A 1 95 ? -7.821 0.428 3.816 1.00 97.00 95 ILE A C 1
ATOM 765 O O . ILE A 1 95 ? -8.550 0.916 2.946 1.00 97.00 95 ILE A O 1
ATOM 769 N N . HIS A 1 96 ? -6.990 1.166 4.555 1.00 96.75 96 HIS A N 1
ATOM 770 C CA . HIS A 1 96 ? -6.850 2.614 4.367 1.00 96.75 96 HIS A CA 1
ATOM 771 C C . HIS A 1 96 ? -6.016 2.974 3.131 1.00 96.75 96 HIS A C 1
ATOM 773 O O . HIS A 1 96 ? -6.321 3.960 2.474 1.00 96.75 96 HIS A O 1
ATOM 779 N N . CYS A 1 97 ? -5.000 2.169 2.809 1.00 93.81 97 CYS A N 1
ATOM 780 C CA . CYS A 1 97 ? -4.023 2.372 1.728 1.00 93.81 97 CYS A CA 1
ATOM 781 C C . CYS A 1 97 ? -3.046 3.542 1.889 1.00 93.81 97 CYS A C 1
ATOM 783 O O . CYS A 1 97 ? -2.159 3.684 1.055 1.00 93.81 97 CYS A O 1
ATOM 785 N N . ASP A 1 98 ? -3.167 4.337 2.948 1.00 92.19 98 ASP A N 1
ATOM 786 C CA . ASP A 1 98 ? -2.278 5.480 3.195 1.00 92.19 98 ASP A CA 1
ATOM 787 C C . ASP A 1 98 ? -2.151 5.779 4.694 1.00 92.19 98 ASP A C 1
ATOM 789 O O . ASP A 1 98 ? -2.332 6.902 5.169 1.00 92.19 98 ASP A O 1
ATOM 793 N N . LEU A 1 99 ? -1.949 4.732 5.495 1.00 87.62 99 LEU A N 1
ATOM 794 C CA . LEU A 1 99 ? -1.977 4.873 6.945 1.00 87.62 99 LEU A CA 1
ATOM 795 C C . LEU A 1 99 ? -0.613 5.323 7.491 1.00 87.62 99 LEU A C 1
ATOM 797 O O . LEU A 1 99 ? 0.144 4.535 8.051 1.00 87.62 99 LEU A O 1
ATOM 801 N N . ARG A 1 100 ? -0.322 6.611 7.301 1.00 88.94 100 ARG A N 1
ATOM 802 C CA . ARG A 1 100 ? 0.875 7.312 7.785 1.00 88.94 100 ARG A CA 1
ATOM 803 C C . ARG A 1 100 ? 0.599 8.046 9.091 1.00 88.94 100 ARG A C 1
ATOM 805 O O . ARG A 1 100 ? -0.535 8.456 9.341 1.00 88.94 100 ARG A O 1
ATOM 812 N N . LEU A 1 101 ? 1.638 8.324 9.885 1.00 86.50 101 LEU A N 1
ATOM 813 C CA . LEU A 1 101 ? 1.498 9.137 11.111 1.00 86.50 101 LEU A CA 1
ATOM 814 C C . LEU A 1 101 ? 0.852 10.511 10.864 1.00 86.50 101 LEU A C 1
ATOM 816 O O . LEU A 1 101 ? 0.124 11.007 11.720 1.00 86.50 101 LEU A O 1
ATOM 820 N N . ALA A 1 102 ? 1.070 11.107 9.689 1.00 87.62 102 ALA A N 1
ATOM 821 C CA . ALA A 1 102 ? 0.454 12.376 9.297 1.00 87.62 102 ALA A CA 1
ATOM 822 C C . ALA A 1 102 ? -1.086 12.318 9.228 1.00 87.62 102 ALA A C 1
ATOM 824 O O . ALA A 1 102 ? -1.749 13.334 9.435 1.00 87.62 102 ALA A O 1
ATOM 825 N N . ASN A 1 103 ? -1.649 11.126 9.008 1.00 91.19 103 ASN A N 1
ATOM 826 C CA . ASN A 1 103 ? -3.088 10.881 8.918 1.00 91.19 103 ASN A CA 1
ATOM 827 C C . ASN A 1 103 ? -3.709 10.484 10.272 1.00 91.19 103 ASN A C 1
ATOM 829 O O . ASN A 1 103 ? -4.883 10.108 10.339 1.00 91.19 103 ASN A O 1
ATOM 833 N N . LEU A 1 104 ? -2.946 10.586 11.370 1.00 90.00 104 LEU A N 1
ATOM 834 C CA . LEU A 1 104 ? -3.417 10.371 12.738 1.00 90.00 104 LEU A CA 1
ATOM 835 C C . LEU A 1 104 ? -3.481 11.697 13.505 1.00 90.00 104 LEU A C 1
ATOM 837 O O . LEU A 1 104 ? -2.471 12.324 13.814 1.00 90.00 104 LEU A O 1
ATOM 841 N N . LEU A 1 105 ? -4.692 12.086 13.901 1.00 90.12 105 LEU A N 1
ATOM 842 C CA . LEU A 1 105 ? -4.920 13.190 14.829 1.00 90.12 105 LEU A CA 1
ATOM 843 C C . LEU A 1 105 ? -5.028 12.635 16.250 1.00 90.12 105 LEU A C 1
ATOM 845 O O . LEU A 1 105 ? -5.977 11.911 16.570 1.00 90.12 105 LEU A O 1
ATOM 849 N N . ILE A 1 106 ? -4.063 12.986 17.099 1.00 87.00 106 ILE A N 1
ATOM 850 C CA . ILE A 1 106 ? -3.982 12.525 18.488 1.00 87.00 106 ILE A CA 1
ATOM 851 C C . ILE A 1 106 ? -4.386 13.667 19.425 1.00 87.00 106 ILE A C 1
ATOM 853 O O . ILE A 1 106 ? -3.772 14.732 19.424 1.00 87.00 106 ILE A O 1
ATOM 857 N N . ASP A 1 107 ? -5.417 13.430 20.235 1.00 86.06 107 ASP A N 1
ATOM 858 C CA . ASP A 1 107 ? -5.891 14.327 21.292 1.00 86.06 107 ASP A CA 1
ATOM 859 C C . ASP A 1 107 ? -5.963 13.558 22.619 1.00 86.06 107 ASP A C 1
ATOM 861 O O . ASP A 1 107 ? -6.906 12.802 22.895 1.00 86.06 107 ASP A O 1
ATOM 865 N N . GLY A 1 108 ? -4.901 13.682 23.418 1.00 85.38 108 GLY A N 1
ATOM 866 C CA . GLY A 1 108 ? -4.698 12.874 24.617 1.00 85.38 108 GLY A CA 1
ATOM 867 C C . GLY A 1 108 ? -4.670 11.381 24.280 1.00 85.38 108 GLY A C 1
ATOM 868 O O . GLY A 1 108 ? -3.753 10.905 23.624 1.00 85.38 108 GLY A O 1
ATOM 869 N N . LYS A 1 109 ? -5.689 10.639 24.731 1.00 83.62 109 LYS A N 1
ATOM 870 C CA . LYS A 1 109 ? -5.856 9.200 24.436 1.00 83.62 109 LYS A CA 1
ATOM 871 C C . LYS A 1 109 ? -6.735 8.921 23.213 1.00 83.62 109 LYS A C 1
ATOM 873 O O . LYS A 1 109 ? -6.953 7.764 22.863 1.00 83.62 109 LYS A O 1
ATOM 878 N N . THR A 1 110 ? -7.308 9.956 22.607 1.00 86.44 110 THR A N 1
ATOM 879 C CA . THR A 1 110 ? -8.200 9.810 21.458 1.00 86.44 110 THR A CA 1
ATOM 880 C C . THR A 1 110 ? -7.383 9.881 20.182 1.00 86.44 110 THR A C 1
ATOM 882 O O . THR A 1 110 ? -6.704 10.875 19.945 1.00 86.44 110 THR A O 1
ATOM 885 N N . VAL A 1 111 ? -7.501 8.860 19.338 1.00 90.38 111 VAL A N 1
ATOM 886 C CA . VAL A 1 111 ? -6.895 8.844 18.004 1.00 90.38 111 VAL A CA 1
ATOM 887 C C . VAL A 1 111 ? -8.000 8.893 16.962 1.00 90.38 111 VAL A C 1
ATOM 889 O O . VAL A 1 111 ? -8.955 8.114 17.023 1.00 90.38 111 VAL A O 1
ATOM 892 N N . LYS A 1 112 ? -7.880 9.819 16.013 1.00 92.62 112 LYS A N 1
ATOM 893 C CA . LYS A 1 112 ? -8.778 9.945 14.865 1.00 92.62 112 LYS A CA 1
ATOM 894 C C . LYS A 1 112 ? -7.963 9.777 13.593 1.00 92.62 112 LYS A C 1
ATOM 896 O O . LYS A 1 112 ? -6.987 10.493 13.397 1.00 92.62 112 LYS A O 1
ATOM 901 N N . VAL A 1 113 ? -8.385 8.844 12.751 1.00 94.06 113 VAL A N 1
ATOM 902 C CA . VAL A 1 113 ? -7.798 8.632 11.424 1.00 94.06 113 VAL A CA 1
ATOM 903 C C . VAL A 1 113 ? -8.533 9.515 10.426 1.00 94.06 113 VAL A C 1
ATOM 905 O O . VAL A 1 113 ? -9.760 9.639 10.502 1.00 94.06 113 VAL A O 1
ATOM 908 N N . ILE A 1 114 ? -7.788 10.132 9.520 1.00 95.56 114 ILE A N 1
ATOM 909 C CA . ILE A 1 114 ? -8.300 10.982 8.443 1.00 95.56 114 ILE A CA 1
ATOM 910 C C . ILE A 1 114 ? -7.769 10.500 7.089 1.00 95.56 114 ILE A C 1
ATOM 912 O O . ILE A 1 114 ? -6.895 9.648 7.054 1.00 95.56 114 ILE A O 1
ATOM 916 N N . ASP A 1 115 ? -8.282 11.086 6.006 1.00 94.50 115 ASP A N 1
ATOM 917 C CA . ASP A 1 115 ? -7.818 10.871 4.625 1.00 94.50 115 ASP A CA 1
ATOM 918 C C . ASP A 1 115 ? -8.099 9.476 4.028 1.00 94.50 115 ASP A C 1
ATOM 920 O O . ASP A 1 115 ? -7.230 8.761 3.544 1.00 94.50 115 ASP A O 1
ATOM 924 N N . PHE A 1 116 ? -9.375 9.081 4.032 1.00 95.38 116 PHE A N 1
ATOM 925 C CA . PHE A 1 116 ? -9.832 7.797 3.483 1.00 95.38 116 PHE A CA 1
ATOM 926 C C . PHE A 1 116 ? -10.019 7.802 1.953 1.00 95.38 116 PHE A C 1
ATOM 928 O O . PHE A 1 116 ? -10.618 6.868 1.408 1.00 95.38 116 PHE A O 1
ATOM 935 N N . ASP A 1 117 ? -9.550 8.825 1.240 1.00 94.12 117 ASP A N 1
ATOM 936 C CA . ASP A 1 117 ? -9.854 9.007 -0.185 1.00 94.12 117 ASP A CA 1
ATOM 937 C C . ASP A 1 117 ? -9.236 7.921 -1.076 1.00 94.12 117 ASP A C 1
ATOM 939 O O . ASP A 1 117 ? -9.838 7.564 -2.094 1.00 94.12 117 ASP A O 1
ATOM 943 N N . ASP A 1 118 ? -8.145 7.287 -0.633 1.00 92.94 118 ASP A N 1
ATOM 944 C CA . ASP A 1 118 ? -7.496 6.149 -1.300 1.00 92.94 118 ASP A CA 1
ATOM 945 C C . ASP A 1 118 ? -7.930 4.772 -0.766 1.00 92.94 118 ASP A C 1
ATOM 947 O O . ASP A 1 118 ? -7.554 3.736 -1.328 1.00 92.94 118 ASP A O 1
ATOM 951 N N . CYS A 1 119 ? -8.785 4.722 0.267 1.00 96.31 119 CYS A N 1
ATOM 952 C CA . CYS A 1 119 ? -9.161 3.460 0.911 1.00 96.31 119 CYS A CA 1
ATOM 953 C C . CYS A 1 119 ? -9.706 2.438 -0.094 1.00 96.31 119 CYS A C 1
ATOM 955 O O . CYS A 1 119 ? -10.485 2.756 -0.990 1.00 96.31 119 CYS A O 1
ATOM 957 N N . GLY A 1 120 ? -9.331 1.177 0.021 1.00 97.19 120 GLY A N 1
ATOM 958 C CA . GLY A 1 120 ? -9.667 0.223 -1.026 1.00 97.19 120 GLY A CA 1
ATOM 959 C C . GLY A 1 120 ? -9.451 -1.207 -0.611 1.00 97.19 120 GLY A C 1
ATOM 960 O O . GLY A 1 120 ? -9.105 -1.505 0.528 1.00 97.19 120 GLY A O 1
ATOM 961 N N . PHE A 1 121 ? -9.707 -2.112 -1.541 1.00 97.94 121 PHE A N 1
ATOM 962 C CA . PHE A 1 121 ? -9.468 -3.525 -1.325 1.00 97.94 121 PHE A CA 1
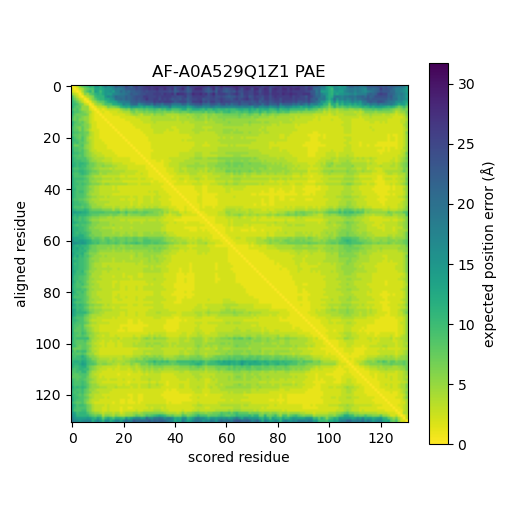ATOM 963 C C . PHE A 1 121 ? -8.004 -3.840 -1.601 1.00 97.94 121 PHE A C 1
ATOM 965 O O . PHE A 1 121 ? -7.579 -3.803 -2.749 1.00 97.94 121 PHE A O 1
ATOM 972 N N . GLY A 1 122 ? -7.250 -4.175 -0.563 1.00 97.44 122 GLY A N 1
ATOM 973 C CA . GLY A 1 122 ? -5.829 -4.490 -0.647 1.00 97.44 122 GLY A CA 1
ATOM 974 C C . GLY A 1 122 ? -5.428 -5.537 0.386 1.00 97.44 122 GLY A C 1
ATOM 975 O O . GLY A 1 122 ? -6.254 -6.038 1.155 1.00 97.44 122 GLY A O 1
ATOM 976 N N . TRP A 1 123 ? -4.146 -5.896 0.406 1.00 97.75 123 TRP A N 1
ATOM 977 C CA . TRP A 1 123 ? -3.618 -6.764 1.456 1.00 97.75 123 TRP A CA 1
ATOM 978 C C . TRP A 1 123 ? -3.552 -6.005 2.782 1.00 97.75 123 TRP A C 1
ATOM 980 O O . TRP A 1 123 ? -2.986 -4.923 2.817 1.00 97.75 123 TRP A O 1
ATOM 990 N N . PHE A 1 124 ? -4.026 -6.583 3.890 1.00 96.38 124 PHE A N 1
ATOM 991 C CA . PHE A 1 124 ? -3.932 -5.954 5.222 1.00 96.38 124 PHE A CA 1
ATOM 992 C C . PHE A 1 124 ? -2.493 -5.560 5.585 1.00 96.38 124 PHE A C 1
ATOM 994 O O . PHE A 1 124 ? -2.257 -4.524 6.192 1.00 96.38 124 PHE A O 1
ATOM 1001 N N . MET A 1 125 ? -1.516 -6.354 5.140 1.00 94.06 125 MET A N 1
ATOM 1002 C CA . MET A 1 125 ? -0.091 -6.068 5.328 1.00 94.06 125 MET A CA 1
ATOM 1003 C C . MET A 1 125 ? 0.377 -4.786 4.616 1.00 94.06 125 MET A C 1
ATOM 1005 O O . MET A 1 125 ? 1.405 -4.239 4.995 1.00 94.06 125 MET A O 1
ATOM 1009 N N . TYR A 1 126 ? -0.354 -4.295 3.612 1.00 94.50 126 TYR A N 1
ATOM 1010 C CA . TYR A 1 126 ? -0.021 -3.054 2.915 1.00 94.50 126 TYR A CA 1
ATOM 1011 C C . TYR A 1 126 ? -0.125 -1.836 3.842 1.00 94.50 126 TYR A C 1
ATOM 1013 O O . TYR A 1 126 ? 0.832 -1.077 3.905 1.00 94.50 126 TYR A O 1
ATOM 1021 N N . ASP A 1 127 ? -1.181 -1.722 4.660 1.00 92.19 127 ASP A N 1
ATOM 1022 C CA . ASP A 1 127 ? -1.304 -0.644 5.666 1.00 92.19 127 ASP A CA 1
ATOM 1023 C C . ASP A 1 127 ? -0.167 -0.668 6.707 1.00 92.19 127 ASP A C 1
ATOM 1025 O O . ASP A 1 127 ? 0.136 0.346 7.324 1.00 92.19 127 ASP A O 1
ATOM 1029 N N . ALA A 1 128 ? 0.472 -1.825 6.924 1.00 84.31 128 ALA A N 1
ATOM 1030 C CA . ALA A 1 128 ? 1.634 -1.935 7.808 1.00 84.31 128 ALA A CA 1
ATOM 1031 C C . ALA A 1 128 ? 2.955 -1.539 7.119 1.00 84.31 128 ALA A C 1
ATOM 1033 O O . ALA A 1 128 ? 3.962 -1.339 7.795 1.00 84.31 128 ALA A O 1
ATOM 1034 N N . ALA A 1 129 ? 2.968 -1.465 5.785 1.00 79.00 129 ALA A N 1
ATOM 1035 C CA . ALA A 1 129 ? 4.136 -1.136 4.971 1.00 79.00 129 ALA A CA 1
ATOM 1036 C C . ALA A 1 129 ? 4.183 0.339 4.535 1.00 79.00 129 ALA A C 1
ATOM 1038 O O . ALA A 1 129 ? 5.221 0.775 4.038 1.00 79.00 129 ALA A O 1
ATOM 1039 N N . THR A 1 130 ? 3.096 1.095 4.726 1.00 61.66 130 THR A N 1
ATOM 1040 C CA . THR A 1 130 ? 2.975 2.523 4.384 1.00 61.66 130 THR A CA 1
ATOM 1041 C C . THR A 1 130 ? 3.233 3.527 5.529 1.00 61.66 130 THR A C 1
ATOM 1043 O O . THR A 1 130 ? 2.735 4.638 5.384 1.00 61.66 130 THR A O 1
ATOM 1046 N N . PRO A 1 131 ? 3.890 3.223 6.669 1.00 53.34 131 PRO A N 1
ATOM 1047 C CA . PRO A 1 131 ? 3.824 4.111 7.830 1.00 53.34 131 PRO A CA 1
ATOM 1048 C C . PRO A 1 131 ? 4.647 5.403 7.695 1.00 53.34 131 PRO A C 1
ATOM 1050 O O . PRO A 1 131 ? 5.682 5.391 6.987 1.00 53.34 131 PRO A O 1
#

Solvent-accessible surface area (backbone atoms only — not comparable to full-atom values): 7872 Å² total; per-residue (Å²): 128,76,82,55,102,85,54,84,54,65,62,61,51,50,54,47,52,53,51,51,51,53,50,47,54,48,47,73,68,56,84,74,61,93,83,71,81,67,55,62,53,46,62,48,30,61,74,26,83,89,61,19,79,86,47,50,75,73,77,38,90,88,52,44,76,68,51,44,55,53,51,48,56,50,51,54,52,48,48,56,51,48,61,72,68,51,72,47,82,93,40,30,43,56,40,49,73,60,49,27,71,84,34,51,50,74,57,92,91,46,75,42,80,56,77,64,86,66,29,21,35,25,46,61,67,50,42,72,71,44,93

Mean predicted aligned error: 4.81 Å

Sequence (131 aa):
SEPGIGEALAEPFEVLGEVTARMHIHARQWKRPSWFTRHVWDFETSLGEENPHWGRWRDGMGVDAAKAKLFGRTAELICRRLAAFGKGHDRFGLIHCDLRLANLLIDGKTVKVIDFDDCGFGWFMYDAATP

Nearest PDB structures (foldseek):
  6sul-assembly2_C  TM=7.226E-01  e=1.117E-05  Bacillus pumilus
  6sv5-assembly1_A  TM=8.019E-01  e=6.836E-05  Bacillus pumilus
  6sun-assembly1_A  TM=6.992E-01  e=4.147E-05  Bacillus pumilus
  3fi8-assembly1_A  TM=6.948E-01  e=3.118E-02  Plasmodium falciparum 3D7
  3c5i-assembly4_D  TM=5.947E-01  e=4.829E-02  Plasmodium knowlesi

Foldseek 3Di:
DADDPPDPCPVLLVVLVVVLVVVLVCQLPDPDDPPDAADADDLCCPANQPHPPVHHPCPDPPNDPVNNVVVVVVSVVVNVVDVVVDQDSQFKTWGQLASDSVQWDDDPPDTDGDDSVRIHIYTSCNNVVRD

pLDDT: mean 91.29, std 11.0, range [48.88, 98.56]